Protein AF-A0A962V6A8-F1 (afdb_monomer_lite)

Sequence (66 aa):
GWPERVKTMQANWIGKSHGVTFGFPYELDGEPKQLRVFTTRADTIMGVTFCAVAAEHPLATRLAQD

Foldseek 3Di:
DDDPVVVVVVCVVVVDDDWDWDWDWDDDPNDIDTDIDTDRCPVCPVVDDDDDDDCPPPVNVVVVVD

Structure (mmCIF, N/CA/C/O backbone):
data_AF-A0A962V6A8-F1
#
_entry.id   AF-A0A962V6A8-F1
#
loop_
_atom_site.group_PDB
_atom_site.id
_atom_site.type_symbol
_atom_site.label_atom_id
_atom_site.label_alt_id
_atom_site.label_comp_id
_atom_site.label_asym_id
_atom_site.label_entity_id
_atom_site.label_seq_id
_atom_site.pdbx_PDB_ins_code
_atom_site.Cartn_x
_atom_site.Cartn_y
_atom_site.Cartn_z
_atom_site.occupancy
_atom_site.B_iso_or_equiv
_atom_site.auth_seq_id
_atom_site.auth_comp_id
_atom_site.auth_asym_id
_atom_site.auth_atom_id
_atom_site.pdbx_PDB_model_num
ATOM 1 N N . GLY A 1 1 ? 23.919 -7.115 -27.808 1.00 82.38 1 GLY A N 1
ATOM 2 C CA . GLY A 1 1 ? 23.249 -6.554 -26.614 1.00 82.38 1 GLY A CA 1
ATOM 3 C C . GLY A 1 1 ? 21.798 -6.265 -26.942 1.00 82.38 1 GLY A C 1
ATOM 4 O O . GLY A 1 1 ? 21.487 -6.122 -28.116 1.00 82.38 1 GLY A O 1
ATOM 5 N N . TRP A 1 2 ? 20.909 -6.225 -25.949 1.00 87.50 2 TRP A N 1
ATOM 6 C CA . TRP A 1 2 ? 19.487 -5.933 -26.182 1.00 87.50 2 TRP A CA 1
ATOM 7 C C . TRP A 1 2 ? 19.259 -4.489 -26.667 1.00 87.50 2 TRP A C 1
ATOM 9 O O . TRP A 1 2 ? 19.999 -3.601 -26.228 1.00 87.50 2 TRP A O 1
ATOM 19 N N . PRO A 1 3 ? 18.242 -4.231 -27.516 1.00 95.56 3 PRO A N 1
ATOM 20 C CA . PRO A 1 3 ? 17.859 -2.876 -27.909 1.00 95.56 3 PRO A CA 1
ATOM 21 C C . PRO A 1 3 ? 17.391 -2.051 -26.708 1.00 95.56 3 PRO A C 1
ATOM 23 O O . PRO A 1 3 ? 16.734 -2.574 -25.808 1.00 95.56 3 PRO A O 1
ATOM 26 N N . GLU A 1 4 ? 17.666 -0.747 -26.726 1.00 95.19 4 GLU A N 1
ATOM 27 C CA . GLU A 1 4 ? 17.390 0.130 -25.581 1.00 95.19 4 GLU A CA 1
ATOM 28 C C . GLU A 1 4 ? 15.904 0.170 -25.209 1.00 95.19 4 GLU A C 1
ATOM 30 O O . GLU A 1 4 ? 15.557 0.063 -24.038 1.00 95.19 4 GLU A O 1
ATOM 35 N N . ARG A 1 5 ? 15.012 0.159 -26.210 1.00 95.19 5 ARG A N 1
ATOM 36 C CA . ARG A 1 5 ? 13.558 0.068 -25.990 1.00 95.19 5 ARG A CA 1
ATOM 37 C C . ARG A 1 5 ? 13.163 -1.152 -25.164 1.00 95.19 5 ARG A C 1
ATOM 39 O O . ARG A 1 5 ? 12.324 -1.040 -24.278 1.00 95.19 5 ARG A O 1
ATOM 46 N N . VAL A 1 6 ? 13.773 -2.305 -25.438 1.00 95.19 6 VAL A N 1
ATOM 47 C CA . VAL A 1 6 ? 13.449 -3.547 -24.729 1.00 95.19 6 VAL A CA 1
ATOM 48 C C . VAL A 1 6 ? 13.932 -3.467 -23.279 1.00 95.19 6 VAL A C 1
ATOM 50 O O . VAL A 1 6 ? 13.198 -3.861 -22.376 1.00 95.19 6 VAL A O 1
ATOM 53 N N . LYS A 1 7 ? 15.112 -2.881 -23.028 1.00 94.75 7 LYS A N 1
ATOM 54 C CA . LYS A 1 7 ? 15.599 -2.650 -21.658 1.00 94.75 7 LYS A CA 1
ATOM 55 C C . LYS A 1 7 ? 14.694 -1.694 -20.883 1.00 94.75 7 LYS A C 1
ATOM 57 O O . LYS A 1 7 ? 14.361 -1.977 -19.737 1.00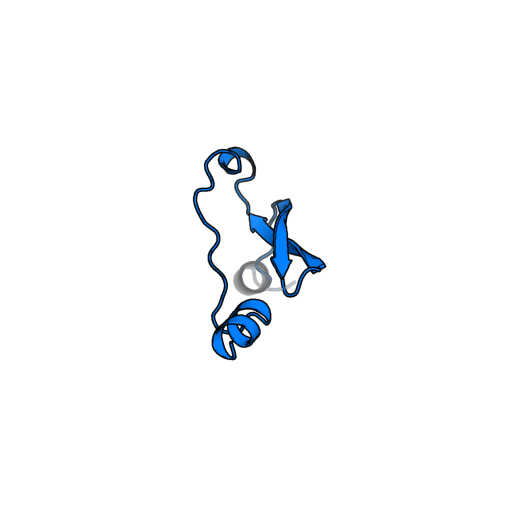 94.75 7 LYS A O 1
ATOM 62 N N . THR A 1 8 ? 14.258 -0.594 -21.499 1.00 95.25 8 THR A N 1
ATOM 63 C CA . THR A 1 8 ? 13.335 0.358 -20.863 1.00 95.25 8 THR A CA 1
ATOM 64 C C . THR A 1 8 ? 11.988 -0.293 -20.549 1.00 95.25 8 THR A C 1
ATOM 66 O O . THR A 1 8 ? 11.474 -0.121 -19.448 1.00 95.25 8 THR A O 1
ATOM 69 N N . MET A 1 9 ? 11.436 -1.092 -21.471 1.00 96.19 9 MET A N 1
ATOM 70 C CA . MET A 1 9 ? 10.202 -1.845 -21.219 1.00 96.19 9 MET A CA 1
ATOM 71 C C . MET A 1 9 ? 10.354 -2.786 -20.026 1.00 96.19 9 MET A C 1
ATOM 73 O O . MET A 1 9 ? 9.475 -2.828 -19.172 1.00 96.19 9 MET A O 1
ATOM 77 N N . GLN A 1 10 ? 11.479 -3.497 -19.931 1.00 95.81 10 GLN A N 1
ATOM 78 C CA . GLN A 1 10 ? 11.750 -4.364 -18.788 1.00 95.81 10 GLN A CA 1
ATOM 79 C C . GLN A 1 10 ? 11.894 -3.590 -17.483 1.00 95.81 10 GLN A C 1
ATOM 81 O O . GLN A 1 10 ? 11.314 -3.999 -16.486 1.00 95.81 10 GLN A O 1
ATOM 86 N N . ALA A 1 11 ? 12.623 -2.474 -17.475 1.00 94.19 11 ALA A N 1
A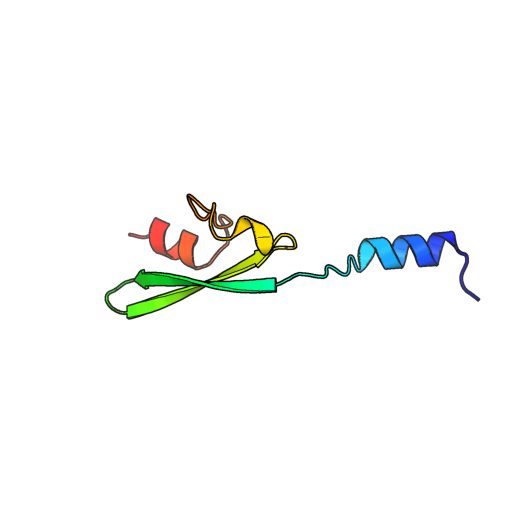TOM 87 C CA . ALA A 1 11 ? 12.769 -1.648 -16.280 1.00 94.19 11 ALA A CA 1
ATOM 88 C C . ALA A 1 11 ? 11.406 -1.153 -15.768 1.00 94.19 11 ALA A C 1
ATOM 90 O O . ALA A 1 11 ? 11.124 -1.250 -14.573 1.00 94.19 11 ALA A O 1
ATOM 91 N N . ASN A 1 12 ? 10.540 -0.708 -16.681 1.00 95.06 12 ASN A N 1
ATOM 92 C CA . ASN A 1 12 ? 9.191 -0.258 -16.348 1.00 95.06 12 ASN A CA 1
ATOM 93 C C . ASN A 1 12 ? 8.288 -1.413 -15.890 1.00 95.06 12 ASN A C 1
ATOM 95 O O . ASN A 1 12 ? 7.512 -1.231 -14.959 1.00 95.06 12 ASN A O 1
ATOM 99 N N . TRP A 1 13 ? 8.408 -2.597 -16.501 1.00 95.06 13 TRP A N 1
ATOM 100 C CA . TRP A 1 13 ? 7.650 -3.791 -16.109 1.00 95.06 13 TRP A CA 1
ATOM 101 C C . TRP A 1 13 ? 8.074 -4.337 -14.743 1.00 95.06 13 TRP A C 1
ATOM 103 O O . TRP A 1 13 ? 7.229 -4.726 -13.944 1.00 95.06 13 TRP A O 1
ATOM 113 N N . ILE A 1 14 ? 9.381 -4.347 -14.459 1.00 96.62 14 ILE A N 1
ATOM 114 C CA . ILE A 1 14 ? 9.919 -4.723 -13.146 1.00 96.62 14 ILE A CA 1
ATOM 115 C C . ILE A 1 14 ? 9.431 -3.736 -12.082 1.00 96.62 14 ILE A C 1
ATOM 117 O O . ILE A 1 14 ? 9.139 -4.149 -10.963 1.00 96.62 14 ILE A O 1
ATOM 121 N N . GLY A 1 15 ? 9.361 -2.442 -12.414 1.00 92.38 15 GLY A N 1
ATOM 122 C CA . GLY A 1 15 ? 8.707 -1.444 -11.568 1.00 92.38 15 GLY A CA 1
ATOM 123 C C . GLY A 1 15 ? 9.320 -1.329 -10.170 1.00 92.38 15 GLY A C 1
ATOM 124 O O . GLY A 1 15 ? 8.596 -1.204 -9.186 1.00 92.38 15 GLY A O 1
ATOM 125 N N . LYS A 1 16 ? 10.654 -1.406 -10.052 1.00 92.69 16 LYS A N 1
ATOM 126 C CA . LYS A 1 16 ? 11.338 -1.402 -8.750 1.00 92.69 16 LYS A CA 1
ATOM 127 C C . LYS A 1 16 ? 11.071 -0.098 -7.985 1.00 92.69 16 LYS A C 1
ATOM 129 O O . LYS A 1 16 ? 11.621 0.951 -8.318 1.00 92.69 16 LYS A O 1
ATOM 134 N N . SER A 1 17 ? 10.295 -0.188 -6.910 1.00 92.62 17 SER A N 1
ATOM 135 C CA . SER A 1 17 ? 10.015 0.919 -5.994 1.00 92.62 17 SER A CA 1
ATOM 136 C C . SER A 1 17 ? 10.973 0.931 -4.799 1.00 92.62 17 SER A C 1
ATOM 138 O O . SER A 1 17 ? 11.310 -0.121 -4.258 1.00 92.62 17 SER A O 1
ATOM 140 N N . HIS A 1 18 ? 11.362 2.125 -4.347 1.00 95.00 18 HIS A N 1
ATOM 141 C CA . HIS A 1 18 ? 12.124 2.330 -3.111 1.00 95.00 18 HIS A CA 1
ATOM 142 C C . HIS A 1 18 ? 11.263 3.113 -2.124 1.00 95.00 18 HIS A C 1
ATOM 144 O O . HIS A 1 18 ? 10.674 4.129 -2.486 1.00 95.00 18 HIS A O 1
ATOM 150 N N . GLY A 1 19 ? 11.176 2.631 -0.892 1.00 95.31 19 GLY A N 1
ATOM 151 C CA . GLY A 1 19 ? 10.312 3.206 0.126 1.00 95.31 19 GLY A CA 1
ATOM 152 C C . GLY A 1 19 ? 10.501 2.510 1.462 1.00 95.31 19 GLY A C 1
ATOM 153 O O . GLY A 1 19 ? 11.491 1.808 1.671 1.00 95.31 19 GLY A O 1
ATOM 154 N N . VAL A 1 20 ? 9.535 2.700 2.351 1.00 96.38 20 VAL A N 1
ATOM 155 C CA . VAL A 1 20 ? 9.526 2.124 3.693 1.00 96.38 20 VAL A CA 1
ATOM 156 C C . VAL A 1 20 ? 8.276 1.280 3.885 1.00 96.38 20 VAL A C 1
ATOM 158 O O . VAL A 1 20 ? 7.192 1.641 3.423 1.00 96.38 20 VAL A O 1
ATOM 161 N N . THR A 1 21 ? 8.440 0.171 4.601 1.00 96.88 21 THR A N 1
ATOM 162 C CA . THR A 1 21 ? 7.334 -0.655 5.084 1.00 96.88 21 THR A CA 1
ATOM 163 C C . THR A 1 21 ? 7.255 -0.521 6.595 1.00 96.88 21 THR A C 1
ATOM 165 O O . THR A 1 21 ? 8.251 -0.745 7.281 1.00 96.88 21 THR A O 1
ATOM 168 N N . PHE A 1 22 ? 6.082 -0.174 7.115 1.00 94.62 22 PHE A N 1
ATOM 169 C CA . PHE A 1 22 ? 5.840 -0.026 8.551 1.00 94.62 22 PHE A CA 1
ATOM 170 C C . PHE A 1 22 ? 4.433 -0.515 8.921 1.00 94.62 22 PHE A C 1
ATOM 172 O O . PHE A 1 22 ? 3.628 -0.814 8.039 1.00 94.62 22 PHE A O 1
ATOM 179 N N . GLY A 1 23 ? 4.166 -0.684 10.218 1.00 95.31 23 GLY A N 1
ATOM 180 C CA . GLY A 1 23 ? 2.931 -1.291 10.718 1.00 95.31 23 GLY A CA 1
ATOM 181 C C . GLY A 1 23 ? 2.090 -0.330 11.552 1.00 95.31 23 GLY A C 1
ATOM 182 O O . GLY A 1 23 ? 2.605 0.254 12.502 1.00 95.31 23 GLY A O 1
ATOM 183 N N . PHE A 1 24 ? 0.797 -0.223 11.243 1.00 94.81 24 PHE A N 1
ATOM 184 C CA . PHE A 1 24 ? -0.188 0.386 12.140 1.00 94.81 24 PHE A CA 1
ATOM 185 C C . PHE A 1 24 ? -0.779 -0.686 13.066 1.00 94.81 24 PHE A C 1
ATOM 187 O O . PHE A 1 24 ? -1.255 -1.707 12.559 1.00 94.81 24 PHE A O 1
ATOM 194 N N . PRO A 1 25 ? -0.743 -0.509 14.397 1.00 94.69 25 PRO A N 1
ATOM 195 C CA . PRO A 1 25 ? -1.333 -1.471 15.319 1.00 94.69 25 PRO A CA 1
ATOM 196 C C . PRO A 1 25 ? -2.864 -1.444 15.228 1.00 94.69 25 PRO A C 1
ATOM 198 O O . PRO A 1 25 ? -3.464 -0.379 15.102 1.00 94.69 25 PRO A O 1
ATOM 201 N N . TYR A 1 26 ? -3.488 -2.615 15.307 1.00 92.75 26 TYR A N 1
ATOM 202 C CA . TYR A 1 26 ? -4.936 -2.774 15.449 1.00 92.75 26 TYR A CA 1
ATOM 203 C C . TYR A 1 26 ? -5.244 -4.023 16.277 1.00 92.75 26 TYR A C 1
ATOM 205 O O . TYR A 1 26 ? -4.380 -4.879 16.453 1.00 92.75 26 TYR A O 1
ATOM 213 N N . GLU A 1 27 ? -6.468 -4.139 16.774 1.00 92.56 27 GLU A N 1
ATOM 214 C CA . GLU A 1 27 ? -6.941 -5.317 17.502 1.00 92.56 27 GLU A CA 1
ATOM 215 C C . GLU A 1 27 ? -8.044 -5.997 16.693 1.00 92.56 27 GLU A C 1
ATOM 217 O O . GLU A 1 27 ? -8.878 -5.325 16.084 1.00 92.56 27 GLU A O 1
ATOM 222 N N . LEU A 1 28 ? -8.024 -7.327 16.644 1.00 89.56 28 LEU A N 1
ATOM 223 C CA . LEU A 1 28 ? -9.068 -8.121 16.004 1.00 89.56 28 LEU A CA 1
ATOM 224 C C . LEU A 1 28 ? -9.284 -9.392 16.815 1.00 89.56 28 LEU A C 1
ATOM 226 O O . LEU A 1 28 ? -8.322 -10.117 17.056 1.00 89.56 28 LEU A O 1
ATOM 230 N N . ASP A 1 29 ? -10.530 -9.668 17.199 1.00 89.38 29 ASP A N 1
ATOM 231 C CA . ASP A 1 29 ? -10.894 -10.820 18.036 1.00 89.38 29 ASP A CA 1
ATOM 232 C C . ASP A 1 29 ? -10.127 -10.869 19.382 1.00 89.38 29 ASP A C 1
ATOM 234 O O . ASP A 1 29 ? -9.825 -11.944 19.892 1.00 89.38 29 ASP A O 1
ATOM 238 N N . GLY A 1 30 ? -9.771 -9.709 19.954 1.00 89.69 30 GLY A N 1
ATOM 239 C CA . GLY A 1 30 ? -8.973 -9.612 21.187 1.00 89.69 30 GLY A CA 1
ATOM 240 C C . GLY A 1 30 ? -7.464 -9.820 20.999 1.00 89.69 30 GLY A C 1
ATOM 241 O O . GLY A 1 30 ? -6.710 -9.767 21.969 1.00 89.69 30 GLY A O 1
ATOM 242 N N . GLU A 1 31 ? -7.007 -10.042 19.763 1.00 91.75 31 GLU A N 1
ATOM 243 C CA . GLU A 1 31 ? -5.599 -10.274 19.435 1.00 91.75 31 GLU A CA 1
ATOM 244 C C . GLU A 1 31 ? -4.953 -9.019 18.814 1.00 91.75 31 GLU A C 1
ATOM 246 O O . GLU A 1 31 ? -5.464 -8.490 17.814 1.00 91.75 31 GLU A O 1
ATOM 251 N N . PRO A 1 32 ? -3.801 -8.551 19.335 1.00 94.25 32 PRO A N 1
ATOM 252 C CA . PRO A 1 32 ? -3.072 -7.431 18.757 1.00 94.25 32 PRO A CA 1
ATOM 253 C C . PRO A 1 32 ? -2.411 -7.838 17.434 1.00 94.25 32 PRO A C 1
ATOM 255 O O . PRO A 1 32 ? -1.662 -8.812 17.340 1.00 94.25 32 PRO A O 1
ATOM 258 N N . LYS A 1 33 ? -2.654 -7.051 16.389 1.00 94.25 33 LYS A N 1
ATOM 259 C CA . LYS A 1 33 ? -2.144 -7.261 15.032 1.00 94.25 33 LYS A CA 1
ATOM 260 C C . LYS A 1 33 ? -1.554 -5.974 14.462 1.00 94.25 33 LYS A C 1
ATOM 262 O O . LYS A 1 33 ? -1.659 -4.891 15.033 1.00 94.25 33 LYS A O 1
ATOM 267 N N . GLN A 1 34 ? -0.886 -6.103 13.317 1.00 94.88 34 GLN A N 1
ATOM 268 C CA . GLN A 1 34 ? -0.273 -4.979 12.610 1.00 94.88 34 GLN A CA 1
ATOM 269 C C . GLN A 1 34 ? -0.694 -4.951 11.145 1.00 94.88 34 GLN A C 1
ATOM 271 O O . GLN A 1 34 ? -0.548 -5.939 10.420 1.00 94.88 34 GLN A O 1
ATOM 276 N N . LEU A 1 35 ? -1.190 -3.799 10.698 1.00 95.06 35 LEU A N 1
ATOM 277 C CA . LEU A 1 35 ? -1.475 -3.520 9.300 1.00 95.06 35 LEU A CA 1
ATOM 278 C C . LEU A 1 35 ? -0.195 -2.996 8.655 1.00 95.06 35 LEU A C 1
ATOM 280 O O . LEU A 1 35 ? 0.195 -1.849 8.874 1.00 95.06 35 LEU A O 1
ATOM 284 N N . ARG A 1 36 ? 0.483 -3.858 7.893 1.00 96.00 36 ARG A N 1
ATOM 285 C CA . ARG A 1 36 ? 1.720 -3.502 7.191 1.00 96.00 36 ARG A CA 1
ATOM 286 C C . ARG A 1 36 ? 1.401 -2.707 5.928 1.00 96.00 36 ARG A C 1
ATOM 288 O O . ARG A 1 36 ? 0.690 -3.197 5.057 1.00 96.00 36 ARG A O 1
ATOM 295 N N . VAL A 1 37 ? 1.969 -1.510 5.827 1.00 95.50 37 VAL A N 1
ATOM 296 C CA . VAL A 1 37 ? 1.779 -0.573 4.715 1.00 95.50 37 VAL A CA 1
ATOM 297 C C . VAL A 1 37 ? 3.136 -0.214 4.121 1.00 95.50 37 VAL A C 1
ATOM 299 O O . VAL A 1 37 ? 4.103 -0.000 4.853 1.00 95.50 37 VAL A O 1
ATOM 302 N N . PHE A 1 38 ? 3.204 -0.146 2.791 1.00 96.38 38 PHE A N 1
ATOM 303 C CA . PHE A 1 38 ? 4.355 0.370 2.054 1.00 96.38 38 PHE A CA 1
ATOM 304 C C . PHE A 1 38 ? 4.071 1.792 1.563 1.00 96.38 38 PHE A C 1
ATOM 306 O O . PHE A 1 38 ? 2.995 2.063 1.032 1.00 96.38 38 PHE A O 1
ATOM 313 N N . THR A 1 39 ? 5.044 2.691 1.697 1.00 95.69 39 THR A N 1
ATOM 314 C CA . THR A 1 39 ? 4.976 4.045 1.133 1.00 95.69 39 THR A CA 1
ATOM 315 C C . THR A 1 39 ? 6.340 4.506 0.634 1.00 95.69 39 THR A C 1
ATOM 317 O O . THR A 1 39 ? 7.378 4.177 1.208 1.00 95.69 39 THR A O 1
ATOM 320 N N . THR A 1 40 ? 6.351 5.322 -0.417 1.00 96.31 40 THR A N 1
ATOM 321 C CA . THR A 1 40 ? 7.547 6.047 -0.875 1.00 96.31 40 THR A CA 1
ATOM 322 C C . THR A 1 40 ? 7.732 7.390 -0.154 1.00 96.31 40 THR A C 1
ATOM 324 O O . THR A 1 40 ? 8.784 8.011 -0.278 1.00 96.31 40 THR A O 1
ATOM 327 N N . ARG A 1 41 ? 6.732 7.834 0.623 1.00 95.44 41 ARG A N 1
ATOM 328 C CA . ARG A 1 41 ? 6.712 9.094 1.383 1.00 95.44 41 ARG A CA 1
ATOM 329 C C . ARG A 1 41 ? 6.645 8.813 2.883 1.00 95.44 41 ARG A C 1
ATOM 331 O O . ARG A 1 41 ? 5.585 8.864 3.498 1.00 95.44 41 ARG A O 1
ATOM 338 N N . ALA A 1 42 ? 7.785 8.460 3.475 1.00 93.31 42 ALA A N 1
ATOM 339 C CA . ALA A 1 42 ? 7.877 8.217 4.919 1.00 93.31 42 ALA A CA 1
ATOM 340 C C . ALA A 1 42 ? 7.761 9.514 5.746 1.00 93.31 42 ALA A C 1
ATOM 342 O O . ALA A 1 42 ? 7.372 9.494 6.908 1.00 93.31 42 ALA A O 1
ATOM 343 N N . ASP A 1 43 ? 8.052 10.660 5.138 1.00 94.94 43 ASP A N 1
ATOM 344 C CA . ASP A 1 43 ? 7.925 11.978 5.754 1.00 94.94 43 ASP A CA 1
ATOM 345 C C . ASP A 1 43 ? 6.469 12.349 6.087 1.00 94.94 43 ASP A C 1
ATOM 347 O O . ASP A 1 43 ? 6.226 13.125 7.008 1.00 94.94 43 ASP A O 1
ATOM 351 N N . THR A 1 44 ? 5.486 11.761 5.396 1.00 94.44 44 THR A N 1
ATOM 352 C CA . THR A 1 44 ? 4.061 12.060 5.606 1.00 94.44 44 THR A CA 1
ATOM 353 C C . THR A 1 44 ? 3.391 11.171 6.656 1.00 94.44 44 THR A C 1
ATOM 355 O O . THR A 1 44 ? 2.182 11.272 6.846 1.00 94.44 44 THR A O 1
ATOM 358 N N . ILE A 1 45 ? 4.135 10.296 7.345 1.00 93.88 45 ILE A N 1
ATOM 359 C CA . ILE A 1 45 ? 3.571 9.313 8.291 1.00 93.88 45 ILE A CA 1
ATOM 360 C C . ILE A 1 45 ? 2.788 9.991 9.424 1.00 93.88 45 ILE A C 1
ATOM 362 O O . ILE A 1 45 ? 1.707 9.533 9.785 1.00 93.88 45 ILE A O 1
ATOM 366 N N . MET A 1 46 ? 3.286 11.118 9.939 1.00 93.56 46 MET A N 1
ATOM 367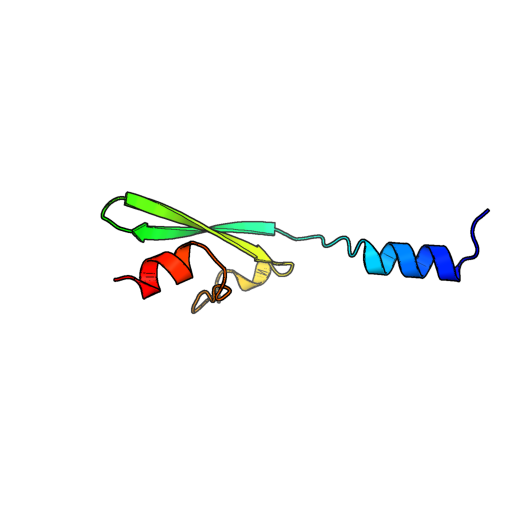 C CA . MET A 1 46 ? 2.637 11.842 11.041 1.00 93.56 46 MET A CA 1
ATOM 368 C C . MET A 1 46 ? 1.306 12.503 10.649 1.00 93.56 46 MET A C 1
ATOM 370 O O . MET A 1 46 ? 0.571 12.946 11.525 1.00 93.56 46 MET A O 1
ATOM 374 N N . GLY A 1 47 ? 0.995 12.587 9.351 1.00 95.81 47 GLY A N 1
ATOM 375 C CA . GLY A 1 47 ? -0.247 13.163 8.830 1.00 95.81 47 GLY A CA 1
ATOM 376 C C . GLY A 1 47 ? -1.294 12.130 8.410 1.00 95.81 47 GLY A C 1
ATOM 377 O O . GLY A 1 47 ? -2.290 12.502 7.793 1.00 95.81 47 GLY A O 1
ATOM 378 N N . VAL A 1 48 ? -1.075 10.839 8.676 1.00 95.62 48 VAL A N 1
ATOM 379 C CA . VAL A 1 48 ? -2.014 9.781 8.281 1.00 95.62 48 VAL A CA 1
ATOM 380 C C . VAL A 1 48 ? -3.292 9.870 9.118 1.00 95.62 48 VAL A C 1
ATOM 382 O O . VAL A 1 48 ? -3.243 9.800 10.342 1.00 95.62 48 VAL A O 1
ATOM 385 N N . THR A 1 49 ? -4.443 10.000 8.453 1.00 95.31 49 THR A N 1
ATOM 386 C CA . THR A 1 49 ? -5.761 10.125 9.104 1.00 95.31 49 THR A CA 1
ATOM 387 C C . THR A 1 49 ? -6.607 8.855 9.030 1.00 95.31 49 THR A C 1
ATOM 389 O O . THR A 1 49 ? -7.478 8.655 9.870 1.00 95.31 49 THR A O 1
ATOM 392 N N . PHE A 1 50 ? -6.357 7.982 8.052 1.00 94.19 50 PHE A N 1
ATOM 393 C CA . PHE A 1 50 ? -7.001 6.676 7.921 1.00 94.19 50 PHE A CA 1
ATOM 394 C C . PHE A 1 50 ? -6.125 5.723 7.098 1.00 94.19 50 PHE A C 1
ATOM 396 O O . PHE A 1 50 ? -5.221 6.154 6.380 1.00 94.19 50 PHE A O 1
ATOM 403 N N . CYS A 1 51 ? -6.414 4.423 7.181 1.00 93.88 51 CYS A N 1
ATOM 404 C CA . CYS A 1 51 ? -5.832 3.400 6.314 1.00 93.88 51 CYS A CA 1
ATOM 405 C C . CYS A 1 51 ? -6.916 2.834 5.392 1.00 93.88 51 CYS A C 1
ATOM 407 O O . CYS A 1 51 ? -8.013 2.525 5.848 1.00 93.88 51 CYS A O 1
ATOM 409 N N . ALA A 1 52 ? -6.599 2.670 4.109 1.00 93.69 52 ALA A N 1
ATOM 410 C CA . ALA A 1 52 ? -7.442 1.955 3.158 1.00 93.69 52 ALA A CA 1
ATOM 411 C C . ALA A 1 52 ? -6.830 0.583 2.863 1.00 93.69 52 ALA A C 1
ATOM 413 O O . ALA A 1 52 ? -5.611 0.453 2.739 1.00 93.69 52 ALA A O 1
ATOM 414 N N . VAL A 1 53 ? -7.678 -0.434 2.736 1.00 94.69 53 VAL A N 1
ATOM 415 C CA . VAL A 1 53 ? -7.279 -1.796 2.371 1.00 94.69 53 VAL A CA 1
ATOM 416 C C . VAL A 1 53 ? -7.938 -2.184 1.053 1.00 94.69 53 VAL A C 1
ATOM 418 O O . VAL A 1 53 ? -9.055 -1.756 0.768 1.00 94.69 53 VAL A O 1
ATOM 421 N N . ALA A 1 54 ? -7.239 -2.977 0.239 1.00 95.31 54 ALA A N 1
ATOM 422 C CA . ALA A 1 54 ? -7.828 -3.557 -0.965 1.00 95.31 54 ALA A CA 1
ATOM 423 C C . ALA A 1 54 ? -8.995 -4.485 -0.593 1.00 95.31 54 ALA A C 1
ATOM 425 O O . ALA A 1 54 ? -8.970 -5.110 0.471 1.00 95.31 54 ALA A O 1
ATOM 426 N N . ALA A 1 55 ? -9.991 -4.602 -1.471 1.00 93.00 55 ALA A N 1
ATOM 427 C CA . ALA A 1 55 ? -11.165 -5.440 -1.228 1.00 93.00 55 ALA A CA 1
ATOM 428 C C . ALA A 1 55 ? -10.792 -6.926 -1.065 1.00 93.00 55 ALA A C 1
ATOM 430 O O . ALA A 1 55 ? -11.397 -7.645 -0.275 1.00 93.00 55 ALA A O 1
ATOM 431 N N . GLU A 1 56 ? -9.747 -7.364 -1.764 1.00 93.75 56 GLU A N 1
ATOM 432 C CA . GLU A 1 56 ? -9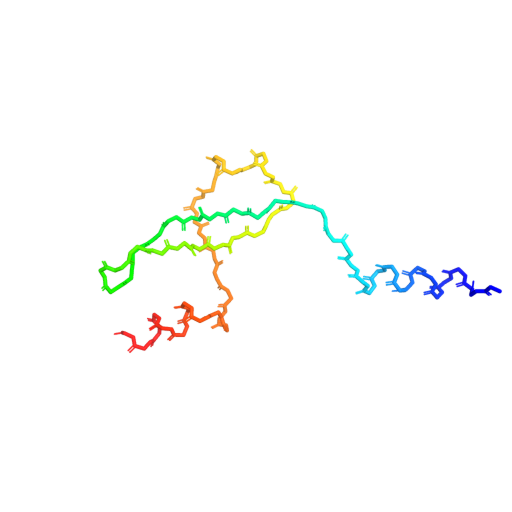.203 -8.721 -1.723 1.00 93.75 56 GLU A CA 1
ATOM 433 C C . GLU A 1 56 ? -8.256 -8.952 -0.533 1.00 93.75 56 GLU A C 1
ATOM 435 O O . GLU A 1 56 ? -7.740 -10.054 -0.347 1.00 93.75 56 GLU A O 1
ATOM 440 N N . HIS A 1 57 ? -7.978 -7.923 0.274 1.00 93.75 57 HIS A N 1
ATOM 441 C CA . HIS A 1 57 ? -7.104 -8.070 1.429 1.00 93.75 57 HIS A CA 1
ATOM 442 C C . HIS A 1 57 ? -7.775 -8.970 2.487 1.00 93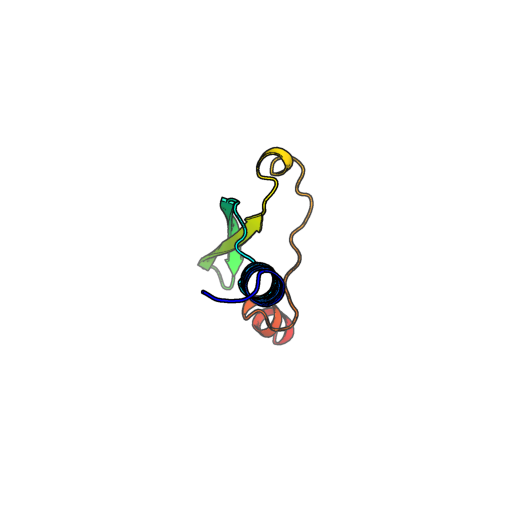.75 57 HIS A C 1
ATOM 444 O O . HIS A 1 57 ? -8.938 -8.733 2.819 1.00 93.75 57 HIS A O 1
ATOM 450 N N . PRO A 1 58 ? -7.059 -9.928 3.115 1.00 91.19 58 PRO A N 1
ATOM 451 C CA . PRO A 1 58 ? -7.654 -10.859 4.084 1.00 91.19 58 PRO A CA 1
ATOM 452 C C . PRO A 1 58 ? -8.427 -10.182 5.225 1.00 91.19 58 PRO A C 1
ATOM 454 O O . PRO A 1 58 ? -9.452 -10.687 5.673 1.00 91.19 58 PRO A O 1
ATOM 457 N N . LEU A 1 59 ? -7.958 -9.009 5.670 1.00 90.88 59 LEU A N 1
ATOM 458 C CA . LEU A 1 59 ? -8.656 -8.189 6.668 1.00 90.88 59 LEU A CA 1
ATOM 459 C C . LEU A 1 59 ? -10.040 -7.725 6.185 1.00 90.88 59 LEU A C 1
ATOM 461 O O . LEU A 1 59 ? -10.989 -7.782 6.955 1.00 90.88 59 LEU A O 1
ATOM 465 N N . ALA A 1 60 ? -10.167 -7.295 4.926 1.00 91.56 60 ALA A N 1
ATOM 466 C CA . ALA A 1 60 ? -11.439 -6.841 4.367 1.00 91.56 6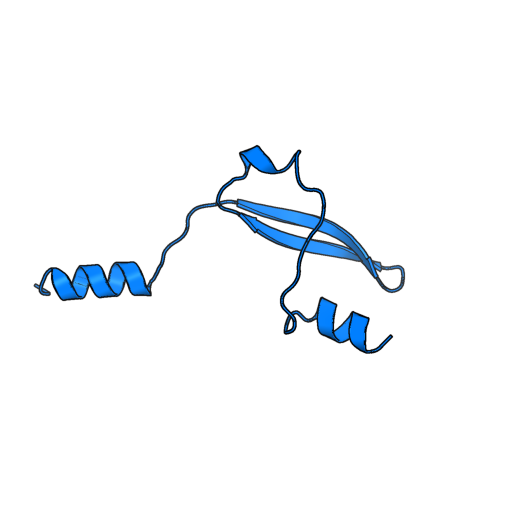0 ALA A CA 1
ATOM 467 C C . ALA A 1 60 ? -12.437 -8.000 4.250 1.00 91.56 60 ALA A C 1
ATOM 469 O O . ALA A 1 60 ? -13.596 -7.853 4.622 1.00 91.56 60 ALA A O 1
ATOM 470 N N . THR A 1 61 ? -11.973 -9.176 3.814 1.00 90.31 61 THR A N 1
ATOM 471 C CA . THR A 1 61 ? -12.802 -10.389 3.767 1.00 90.31 61 THR A CA 1
ATOM 472 C C . THR A 1 61 ? -13.300 -10.795 5.150 1.00 90.31 61 THR A C 1
ATOM 474 O O . THR A 1 61 ? -14.464 -11.152 5.289 1.00 90.31 61 THR A O 1
ATOM 477 N N . ARG A 1 62 ? -12.439 -10.721 6.173 1.00 88.19 62 ARG A N 1
ATOM 478 C CA . ARG A 1 62 ? -12.807 -11.055 7.553 1.00 88.19 62 ARG A CA 1
ATOM 479 C C . ARG A 1 62 ? -13.871 -10.102 8.098 1.00 88.19 62 ARG A C 1
ATOM 481 O O . ARG A 1 62 ? -14.883 -10.573 8.589 1.00 88.19 62 ARG A O 1
ATOM 488 N N . LEU A 1 63 ? -13.670 -8.795 7.929 1.00 86.88 63 LEU A N 1
ATOM 489 C CA . LEU A 1 63 ? -14.603 -7.764 8.401 1.00 86.88 63 LEU A CA 1
ATOM 490 C C . LEU A 1 63 ? -15.942 -7.753 7.650 1.00 86.88 63 LEU A C 1
ATOM 492 O O . LEU A 1 63 ? -16.912 -7.219 8.163 1.00 86.88 63 LEU A O 1
ATOM 496 N N . ALA A 1 64 ? -16.001 -8.297 6.433 1.00 88.75 64 ALA A N 1
ATOM 497 C CA . ALA A 1 64 ? -17.245 -8.413 5.671 1.00 88.75 64 ALA A CA 1
ATOM 498 C C . ALA A 1 64 ? -18.099 -9.631 6.071 1.00 88.75 64 ALA A C 1
ATOM 500 O O . ALA A 1 64 ? -19.238 -9.743 5.620 1.00 88.75 64 ALA A O 1
ATOM 501 N N . GLN A 1 65 ? -17.534 -10.574 6.832 1.00 82.44 65 GLN A N 1
ATOM 502 C CA . GLN A 1 65 ? -18.234 -11.764 7.331 1.00 82.44 65 GLN A CA 1
ATOM 503 C C . GLN A 1 65 ? -18.847 -11.559 8.720 1.00 82.44 65 GLN A C 1
ATOM 505 O O . GLN A 1 65 ? -19.694 -12.364 9.111 1.00 82.44 65 GLN A O 1
ATOM 510 N N . ASP A 1 66 ? -18.393 -10.534 9.440 1.00 61.25 66 ASP A N 1
ATOM 511 C CA . ASP A 1 66 ? -18.911 -10.126 10.748 1.00 61.25 66 ASP A CA 1
ATOM 512 C C . ASP A 1 66 ? -20.136 -9.203 10.578 1.00 61.25 66 ASP A C 1
ATOM 514 O O . ASP A 1 66 ? -21.080 -9.328 11.393 1.00 61.25 66 ASP A O 1
#

Secondary structure (DSSP, 8-state):
---HHHHHHHHHHHT----EEEEEEEEETTEEEEEEEEES-GGGGGG-------TTSHHHHHHTT-

Radius of gyration: 17.84 Å; chains: 1; bounding box: 42×25×49 Å

pLDDT: mean 92.95, std 4.95, range [61.25, 96.88]